Protein AF-A0A2B2M040-F1 (afdb_monomer)

Solvent-accessible surface area (backbone atoms only — not comparable to full-atom values): 7566 Å² total; per-residue (Å²): 138,81,75,84,71,56,63,68,59,55,50,52,51,54,34,63,78,64,71,60,72,72,82,84,61,57,65,48,74,52,68,51,62,92,88,46,76,94,70,88,48,82,53,98,91,43,60,79,57,71,87,85,58,82,85,67,83,47,70,54,72,45,54,50,91,70,64,76,53,68,67,60,53,50,51,54,46,59,73,66,48,91,49,94,86,62,90,76,84,54,64,58,67,41,27,71,63,48,89,48,70,72,57,24,62,68,18,68,54,44,45,63,77,72,110

Radius of gyration: 22.24 Å; Cα contacts (8 Å, |Δi|>4): 78; chains: 1; bounding box: 52×34×63 Å

Mean predicted aligned error: 9.33 Å

pLDDT: mean 86.22, std 9.25, range [35.62, 96.25]

Secondary structure (DSSP, 8-state):
------HHHHHHHHHHHTT--STT--EEEEEE-TTS-S---EETTEESS-TTS----EEEEEEGGGPPPHHHHHHHHHHH-SSTT-----HHHHTTT--SHHHHHT-HHHHHHT-

Foldseek 3Di:
DDPPDPVVVVVVVVCVVVVDPCPVFDKDWDWDQVPPDPDWDADPVGIPDDPPDDRDTDTDIDGVVPDDDPVNVVVLCVVLDPDPPDPDDDLCNQLVNDDDPVSSCPRPNNVSVVD

Structure (mmCIF, N/CA/C/O backbone):
data_AF-A0A2B2M040-F1
#
_entry.id   AF-A0A2B2M040-F1
#
loop_
_atom_site.group_PDB
_atom_site.id
_atom_site.type_symbol
_atom_site.label_atom_id
_atom_site.label_alt_id
_atom_site.label_comp_id
_atom_site.label_asym_id
_atom_site.label_entity_id
_atom_site.label_seq_id
_atom_site.pdbx_PDB_ins_code
_atom_site.Cartn_x
_atom_site.Cartn_y
_atom_site.Cartn_z
_atom_site.occupancy
_atom_site.B_iso_or_equiv
_atom_site.auth_seq_id
_atom_site.auth_comp_id
_atom_site.auth_asym_id
_atom_site.auth_atom_id
_atom_site.pdbx_PDB_model_num
ATOM 1 N N . MET A 1 1 ? 19.044 -0.785 -40.346 1.00 35.62 1 MET A N 1
ATOM 2 C CA . MET A 1 1 ? 17.812 -0.066 -39.956 1.00 35.62 1 MET A CA 1
ATOM 3 C C . MET A 1 1 ? 16.809 -1.104 -39.484 1.00 35.62 1 MET A C 1
ATOM 5 O O . MET A 1 1 ? 16.309 -1.848 -40.312 1.00 35.62 1 MET A O 1
ATOM 9 N N . SER A 1 2 ? 16.609 -1.239 -38.172 1.00 48.69 2 SER A N 1
ATOM 10 C CA . SER A 1 2 ? 15.587 -2.129 -37.605 1.00 48.69 2 SER A CA 1
ATOM 11 C C . SER A 1 2 ? 14.320 -1.313 -37.395 1.00 48.69 2 SER A C 1
ATOM 13 O O . SER A 1 2 ? 14.396 -0.239 -36.800 1.00 48.69 2 SER A O 1
ATOM 15 N N . PHE A 1 3 ? 13.183 -1.795 -37.894 1.00 55.66 3 PHE A N 1
ATOM 16 C CA . PHE A 1 3 ? 11.872 -1.210 -37.616 1.00 55.66 3 PHE A CA 1
ATOM 17 C C . PHE A 1 3 ? 11.662 -1.091 -36.095 1.00 55.66 3 PHE A C 1
ATOM 19 O O . PHE A 1 3 ? 12.121 -1.976 -35.365 1.00 55.66 3 PHE A O 1
ATOM 26 N N . PRO A 1 4 ? 10.978 -0.045 -35.592 1.00 57.66 4 PRO A N 1
ATOM 27 C CA . PRO A 1 4 ? 10.471 -0.079 -34.232 1.00 57.66 4 PRO A CA 1
ATOM 28 C C . PRO A 1 4 ? 9.421 -1.186 -34.217 1.00 57.66 4 PRO A C 1
ATOM 30 O O . PRO A 1 4 ? 8.356 -1.057 -34.817 1.00 57.66 4 PRO A O 1
ATOM 33 N N . GLN A 1 5 ? 9.776 -2.330 -33.644 1.00 64.12 5 GLN A N 1
ATOM 34 C CA . GLN A 1 5 ? 8.852 -3.438 -33.484 1.00 64.12 5 GLN A CA 1
ATOM 35 C C . GLN A 1 5 ? 7.660 -2.902 -32.692 1.00 64.12 5 GLN A C 1
ATOM 37 O O . GLN A 1 5 ? 7.849 -2.310 -31.629 1.00 64.12 5 GLN A O 1
ATOM 42 N N . ASP A 1 6 ? 6.462 -3.017 -33.263 1.00 84.31 6 ASP A N 1
ATOM 43 C CA . ASP A 1 6 ? 5.244 -2.513 -32.641 1.00 84.31 6 ASP A CA 1
ATOM 44 C C . ASP A 1 6 ? 5.141 -3.109 -31.230 1.00 84.31 6 ASP A C 1
ATOM 46 O O . ASP A 1 6 ? 5.039 -4.327 -31.046 1.00 84.31 6 ASP A O 1
ATOM 50 N N . VAL A 1 7 ? 5.240 -2.238 -30.224 1.00 85.56 7 VAL A N 1
ATOM 51 C CA . VAL A 1 7 ? 5.283 -2.619 -28.809 1.00 85.56 7 VAL A CA 1
ATOM 52 C C . VAL A 1 7 ? 4.019 -3.392 -28.427 1.00 85.56 7 VAL A C 1
ATOM 54 O O . VAL A 1 7 ? 4.080 -4.285 -27.580 1.00 85.56 7 VAL A O 1
ATOM 57 N N . SER A 1 8 ? 2.889 -3.116 -29.084 1.00 88.25 8 SER A N 1
ATOM 58 C CA . SER A 1 8 ? 1.643 -3.850 -28.883 1.00 88.25 8 SER A CA 1
ATOM 59 C C . SER A 1 8 ? 1.736 -5.286 -29.400 1.00 88.25 8 SER A C 1
ATOM 61 O O . SER A 1 8 ? 1.255 -6.197 -28.727 1.00 88.25 8 SER A O 1
ATOM 63 N N . LEU A 1 9 ? 2.402 -5.523 -30.538 1.00 92.06 9 LEU A N 1
ATOM 64 C CA . LEU A 1 9 ? 2.623 -6.881 -31.053 1.00 92.06 9 LEU A CA 1
ATOM 65 C C . LEU A 1 9 ? 3.498 -7.700 -30.101 1.00 92.06 9 LEU A C 1
ATOM 67 O O . LEU A 1 9 ? 3.135 -8.824 -29.754 1.00 92.06 9 LEU A O 1
ATOM 71 N N . PHE A 1 10 ? 4.608 -7.125 -29.629 1.00 91.38 10 PHE A N 1
ATOM 72 C CA . PHE A 1 10 ? 5.499 -7.805 -28.685 1.00 91.38 10 PHE A CA 1
ATOM 73 C C . PHE A 1 10 ? 4.803 -8.093 -27.347 1.00 91.38 10 PHE A C 1
ATOM 75 O O . PHE A 1 10 ? 4.866 -9.215 -26.845 1.00 91.38 10 PHE A O 1
ATOM 82 N N . ARG A 1 11 ? 4.070 -7.112 -26.799 1.00 91.62 11 ARG A N 1
ATOM 83 C CA . ARG A 1 11 ? 3.258 -7.285 -25.584 1.00 91.62 11 ARG A CA 1
ATOM 84 C C . ARG A 1 11 ? 2.299 -8.470 -25.729 1.00 91.62 11 ARG A C 1
ATOM 86 O O . ARG A 1 11 ? 2.271 -9.330 -24.855 1.00 91.62 11 ARG A O 1
ATOM 93 N N . ASN A 1 12 ? 1.558 -8.542 -26.835 1.00 93.12 12 ASN A N 1
ATOM 94 C CA . ASN A 1 12 ? 0.579 -9.605 -27.072 1.00 93.12 12 ASN A CA 1
ATOM 95 C C . ASN A 1 12 ? 1.231 -10.989 -27.202 1.00 93.12 12 ASN A C 1
ATOM 97 O O . ASN A 1 12 ? 0.710 -11.956 -26.650 1.00 93.12 12 ASN A O 1
ATOM 101 N N . GLN A 1 13 ? 2.386 -11.085 -27.869 1.00 94.38 13 GLN A N 1
ATOM 102 C CA . GLN A 1 13 ? 3.156 -12.332 -27.948 1.00 94.38 13 GLN A CA 1
ATOM 103 C C . GLN A 1 13 ? 3.594 -12.810 -26.560 1.00 94.38 13 GLN A C 1
ATOM 105 O O . GLN A 1 13 ? 3.396 -13.974 -26.223 1.00 94.38 13 GLN A O 1
ATOM 110 N N . VAL A 1 14 ? 4.127 -11.910 -25.726 1.00 94.25 14 VAL A N 1
ATOM 111 C CA . VAL A 1 14 ? 4.553 -12.238 -24.356 1.00 94.25 14 VAL A CA 1
ATOM 112 C C . VAL A 1 14 ? 3.373 -12.693 -23.495 1.00 94.25 14 VAL A C 1
ATOM 114 O O . VAL A 1 14 ? 3.512 -13.675 -22.767 1.00 94.25 14 VAL A O 1
ATOM 117 N N . ILE A 1 15 ? 2.218 -12.024 -23.601 1.00 95.50 15 ILE A N 1
ATOM 118 C CA . ILE A 1 15 ? 0.989 -12.411 -22.891 1.00 95.50 15 ILE A CA 1
ATOM 119 C C . ILE A 1 15 ? 0.578 -13.835 -23.265 1.00 95.50 15 ILE A C 1
ATOM 121 O O . ILE A 1 15 ? 0.352 -14.649 -22.376 1.00 95.50 15 ILE A O 1
ATOM 125 N N . GLN A 1 16 ? 0.525 -14.144 -24.565 1.00 95.06 16 GLN A N 1
ATOM 126 C CA . GLN A 1 16 ? 0.117 -15.461 -25.059 1.00 95.06 16 GLN A CA 1
ATOM 127 C C . GLN A 1 16 ? 1.108 -16.562 -24.674 1.00 95.06 16 GLN A C 1
ATOM 129 O O . GLN A 1 16 ? 0.697 -17.624 -24.219 1.00 95.06 16 GLN A O 1
ATOM 134 N N . MET A 1 17 ? 2.411 -16.316 -24.830 1.00 96.25 17 MET A N 1
ATOM 135 C CA . MET A 1 17 ? 3.452 -17.309 -24.539 1.00 96.25 17 MET A CA 1
ATOM 136 C C . MET A 1 17 ? 3.532 -17.685 -23.055 1.00 96.25 17 MET A C 1
ATOM 138 O O . MET A 1 17 ? 3.946 -18.797 -22.742 1.00 96.25 17 MET A O 1
ATOM 142 N N . ASN A 1 18 ? 3.166 -16.766 -22.156 1.00 96.00 18 ASN A N 1
ATOM 143 C CA . ASN A 1 18 ? 3.266 -16.954 -20.705 1.00 96.00 18 ASN A CA 1
ATOM 144 C C . ASN A 1 18 ? 1.898 -17.099 -20.015 1.00 96.00 18 ASN A C 1
ATOM 146 O O . ASN A 1 18 ? 1.853 -17.083 -18.788 1.00 96.00 18 ASN A O 1
ATOM 150 N N . ASP A 1 19 ? 0.804 -17.202 -20.780 1.00 95.12 19 ASP A N 1
ATOM 151 C CA . ASP A 1 19 ? -0.579 -17.266 -20.275 1.00 95.12 19 ASP A CA 1
ATOM 152 C C . ASP A 1 19 ? -0.886 -16.186 -19.215 1.00 95.12 19 ASP A C 1
ATOM 154 O O . ASP A 1 19 ? -1.445 -16.437 -18.144 1.00 95.12 19 ASP A O 1
ATOM 158 N N . LEU A 1 20 ? -0.448 -14.948 -19.480 1.00 94.44 20 LEU A N 1
ATOM 159 C CA . LEU A 1 20 ? -0.600 -13.857 -18.519 1.00 94.44 20 LEU A CA 1
ATOM 160 C C . LEU A 1 20 ? -2.058 -13.401 -18.450 1.00 94.44 20 LEU A C 1
ATOM 162 O O . LEU A 1 20 ? -2.655 -12.992 -19.445 1.00 94.44 20 LEU A O 1
ATOM 166 N N . GLN A 1 21 ? -2.610 -13.378 -17.241 1.00 92.56 21 GLN A N 1
ATOM 167 C CA . GLN A 1 21 ? -3.981 -12.942 -16.984 1.00 92.56 21 GLN A CA 1
ATOM 168 C C . GLN A 1 21 ? -4.026 -11.538 -16.374 1.00 92.56 21 GLN A C 1
ATOM 170 O O . GLN A 1 21 ? -3.079 -11.088 -15.732 1.00 92.56 21 GLN A O 1
ATOM 175 N N . ASN A 1 22 ? -5.165 -10.853 -16.523 1.00 89.56 22 ASN A N 1
ATOM 176 C CA . ASN A 1 22 ? -5.442 -9.531 -15.933 1.00 89.56 22 ASN A CA 1
ATOM 177 C C . ASN A 1 22 ? -4.471 -8.403 -16.347 1.00 89.56 22 ASN A C 1
ATOM 179 O O . ASN A 1 22 ? -4.401 -7.373 -15.685 1.00 89.56 22 ASN A O 1
ATOM 183 N N . VAL A 1 23 ? -3.750 -8.568 -17.454 1.00 90.56 23 VAL A N 1
ATOM 184 C CA . VAL A 1 23 ? -2.709 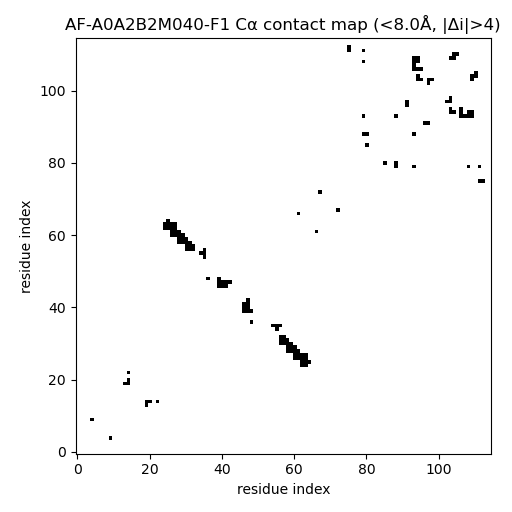-7.636 -17.929 1.00 90.56 23 VAL A CA 1
ATOM 185 C C . VAL A 1 23 ? -3.219 -6.250 -18.335 1.00 90.56 23 VAL A C 1
ATOM 187 O O . VAL A 1 23 ? -2.451 -5.287 -18.322 1.00 90.56 23 VAL A O 1
ATOM 190 N N . ASP A 1 24 ? -4.506 -6.145 -18.668 1.00 91.31 24 ASP A N 1
ATOM 191 C CA . ASP A 1 24 ? -5.173 -4.887 -19.027 1.00 91.31 24 ASP A CA 1
ATOM 192 C C . ASP A 1 24 ? -6.091 -4.363 -17.909 1.00 91.31 24 ASP A C 1
ATOM 194 O O . ASP A 1 24 ? -6.727 -3.316 -18.057 1.00 91.31 24 ASP A O 1
ATOM 198 N N . VAL A 1 25 ? -6.166 -5.071 -16.775 1.00 91.75 25 VAL A N 1
ATOM 199 C CA . VAL A 1 25 ? -6.932 -4.611 -15.614 1.00 91.75 25 VAL A CA 1
ATOM 200 C C . VAL A 1 25 ? -6.215 -3.413 -15.005 1.00 91.75 25 VAL A C 1
ATOM 202 O O . VAL A 1 25 ? -5.002 -3.422 -14.791 1.00 91.75 25 VAL A O 1
ATOM 205 N N . LYS A 1 26 ? -6.978 -2.359 -14.716 1.00 91.62 26 LYS A N 1
ATOM 206 C CA . LYS A 1 26 ? -6.452 -1.174 -14.044 1.00 91.62 26 LYS A CA 1
ATOM 207 C C . LYS A 1 26 ? -6.413 -1.435 -12.548 1.00 91.62 26 LYS A C 1
ATOM 209 O O . LYS A 1 26 ? -7.400 -1.879 -11.967 1.00 91.62 26 LYS A O 1
ATOM 214 N N . TYR A 1 27 ? -5.280 -1.138 -11.932 1.00 90.00 27 TYR A N 1
ATOM 215 C CA . TYR A 1 27 ? -5.101 -1.251 -10.493 1.00 90.00 27 TYR A CA 1
ATOM 216 C C . TYR A 1 27 ? -4.722 0.100 -9.909 1.00 90.00 27 TYR A C 1
ATOM 218 O O . TYR A 1 27 ? -3.955 0.861 -10.499 1.00 90.00 27 TYR A O 1
ATOM 226 N N . THR A 1 28 ? -5.212 0.357 -8.705 1.00 90.25 28 THR A N 1
ATOM 227 C CA . THR A 1 28 ? -4.713 1.422 -7.846 1.00 90.25 28 THR A CA 1
ATOM 228 C C . THR A 1 28 ? -3.797 0.785 -6.811 1.00 90.25 28 THR A C 1
ATOM 230 O O . THR A 1 28 ? -4.216 -0.100 -6.062 1.00 90.25 28 THR A O 1
ATOM 233 N N . PHE A 1 29 ? -2.534 1.206 -6.801 1.00 89.56 29 PHE A N 1
ATOM 234 C CA . PHE A 1 29 ? -1.483 0.605 -5.987 1.00 89.56 29 PHE A CA 1
ATOM 235 C C . PHE A 1 29 ? -1.028 1.562 -4.886 1.00 89.56 29 PHE A C 1
ATOM 237 O O . PHE A 1 29 ? -0.509 2.640 -5.169 1.00 89.56 29 PHE A O 1
ATOM 244 N N . PHE A 1 30 ? -1.219 1.159 -3.632 1.00 87.62 30 PHE A N 1
ATOM 245 C CA . PHE A 1 30 ? -0.645 1.826 -2.469 1.00 87.62 30 PHE A CA 1
ATOM 246 C C . PHE A 1 30 ? 0.632 1.094 -2.083 1.00 87.62 30 PHE A C 1
ATOM 248 O O . PHE A 1 30 ? 0.571 -0.064 -1.669 1.00 87.62 30 PHE A O 1
ATOM 255 N N . TYR A 1 31 ? 1.774 1.751 -2.227 1.00 88.50 31 TYR A N 1
ATOM 256 C CA . TYR A 1 31 ? 3.078 1.132 -2.030 1.00 88.50 31 TYR A CA 1
ATOM 257 C C . TYR A 1 31 ? 3.897 1.868 -0.972 1.00 88.50 31 TYR A C 1
ATOM 259 O O . TYR A 1 31 ? 3.682 3.052 -0.710 1.00 88.50 31 TYR A O 1
ATOM 267 N N . ASP A 1 32 ? 4.820 1.140 -0.355 1.00 83.00 32 ASP A N 1
ATOM 268 C CA . ASP A 1 32 ? 5.783 1.648 0.612 1.00 83.00 32 ASP A CA 1
ATOM 269 C C . ASP A 1 32 ? 7.199 1.565 0.019 1.00 83.00 32 ASP A C 1
ATOM 271 O O . ASP A 1 32 ? 7.593 0.558 -0.571 1.00 83.00 32 ASP A O 1
ATOM 275 N N . GLU A 1 33 ? 7.967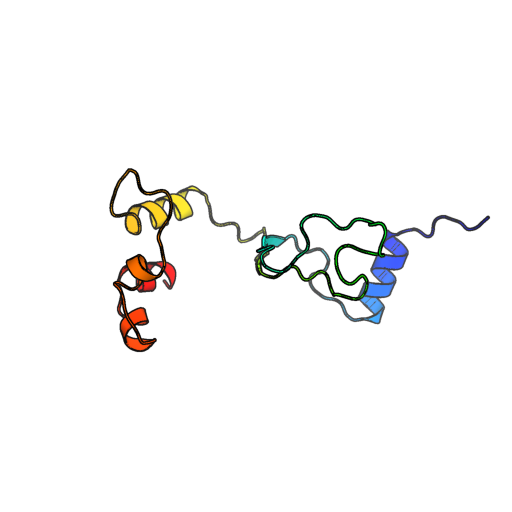 2.644 0.167 1.00 77.19 33 GLU A N 1
ATOM 276 C CA . GLU A 1 33 ? 9.339 2.778 -0.338 1.00 77.19 33 GLU A CA 1
ATOM 277 C C . GLU A 1 33 ? 10.400 2.479 0.734 1.00 77.19 33 GLU A C 1
ATOM 279 O O . GLU A 1 33 ? 11.583 2.722 0.503 1.00 77.19 33 GLU A O 1
ATOM 284 N N . THR A 1 34 ? 10.010 1.962 1.906 1.00 70.75 34 THR A N 1
ATOM 285 C CA . THR A 1 34 ? 10.880 1.832 3.094 1.00 70.75 34 THR A CA 1
ATOM 286 C C . THR A 1 34 ? 12.208 1.089 2.857 1.00 70.75 34 THR A C 1
ATOM 288 O O . THR A 1 34 ? 13.153 1.312 3.611 1.00 70.75 34 THR A O 1
ATOM 291 N N . ASN A 1 35 ? 12.340 0.283 1.796 1.00 71.75 35 ASN A N 1
ATOM 292 C CA . ASN A 1 35 ? 13.587 -0.418 1.460 1.00 71.75 35 ASN A CA 1
ATOM 293 C C . ASN A 1 35 ? 14.205 -0.039 0.100 1.00 71.75 35 ASN A C 1
ATOM 295 O O . ASN A 1 35 ? 15.122 -0.711 -0.358 1.00 71.75 35 ASN A O 1
ATOM 299 N N . ASN A 1 36 ? 13.717 1.016 -0.558 1.00 81.88 36 ASN A N 1
ATOM 300 C CA . ASN A 1 36 ? 14.248 1.445 -1.849 1.00 81.88 36 ASN A CA 1
ATOM 301 C C . ASN A 1 36 ? 15.154 2.679 -1.703 1.00 81.88 36 ASN A C 1
ATOM 303 O O . ASN A 1 36 ? 14.836 3.614 -0.958 1.00 81.88 36 ASN A O 1
ATOM 307 N N . PRO A 1 37 ? 16.278 2.744 -2.439 1.00 81.06 37 PRO A N 1
ATOM 308 C CA . PRO A 1 37 ? 17.128 3.923 -2.442 1.00 81.06 37 PRO A CA 1
ATOM 309 C C . PRO A 1 37 ? 16.382 5.124 -3.030 1.00 81.06 37 PRO A C 1
ATOM 311 O O . PRO A 1 37 ? 16.018 5.132 -4.201 1.00 81.06 37 PRO A O 1
ATOM 314 N N . LYS A 1 38 ? 16.231 6.201 -2.246 1.00 80.94 38 LYS A N 1
ATOM 315 C CA . LYS A 1 38 ? 15.607 7.453 -2.728 1.00 80.94 38 LYS A CA 1
ATOM 316 C C . LYS A 1 38 ? 16.339 8.078 -3.918 1.00 80.94 38 LYS A C 1
ATOM 318 O O . LYS A 1 38 ? 15.745 8.816 -4.697 1.00 80.94 38 LYS A O 1
ATOM 323 N N . LYS A 1 39 ? 17.656 7.866 -4.004 1.00 86.25 39 LYS A N 1
ATOM 324 C CA . LYS A 1 39 ? 18.513 8.328 -5.099 1.00 86.25 39 LYS A CA 1
ATOM 325 C C . LYS A 1 39 ? 19.544 7.254 -5.401 1.00 86.25 39 LYS A C 1
ATOM 327 O O . LYS A 1 39 ? 20.302 6.878 -4.509 1.00 86.25 39 LYS A O 1
ATOM 332 N N . PHE A 1 40 ? 19.594 6.833 -6.656 1.00 88.56 40 PHE A N 1
ATOM 333 C CA . PHE A 1 40 ? 20.675 6.028 -7.204 1.00 88.56 40 PHE A CA 1
ATOM 334 C C . PHE A 1 40 ? 21.680 6.973 -7.876 1.00 88.56 40 PHE A C 1
ATOM 336 O O . PHE A 1 40 ? 21.302 7.746 -8.757 1.00 88.56 40 PHE A O 1
ATOM 343 N N . ARG A 1 41 ? 22.930 7.005 -7.407 1.00 91.81 41 ARG A N 1
ATOM 344 C CA . ARG A 1 41 ? 23.960 7.942 -7.880 1.00 91.81 41 ARG A CA 1
ATOM 345 C C . ARG A 1 41 ? 25.355 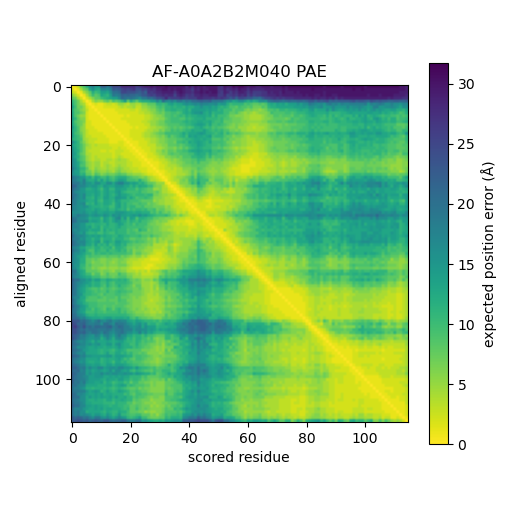7.328 -7.863 1.00 91.81 41 ARG A C 1
ATOM 347 O O . ARG A 1 41 ? 25.669 6.488 -7.024 1.00 91.81 41 ARG A O 1
ATOM 354 N N . ILE A 1 42 ? 26.196 7.845 -8.751 1.00 94.12 42 ILE A N 1
ATOM 355 C CA . ILE A 1 42 ? 27.620 7.524 -8.826 1.00 94.12 42 ILE A CA 1
ATOM 356 C C . ILE A 1 42 ? 28.375 8.414 -7.829 1.00 94.12 42 ILE A C 1
ATOM 358 O O . ILE A 1 42 ? 28.151 9.625 -7.760 1.00 94.12 42 ILE A O 1
ATOM 362 N N . THR A 1 43 ? 29.242 7.803 -7.036 1.00 92.75 43 THR A N 1
ATOM 363 C CA . THR A 1 43 ? 30.193 8.429 -6.117 1.00 92.75 43 THR A CA 1
ATOM 364 C C . THR A 1 43 ? 31.621 8.162 -6.603 1.00 92.75 43 THR A C 1
ATOM 366 O O . THR A 1 43 ? 31.845 7.459 -7.586 1.00 92.75 43 THR A O 1
ATOM 369 N N . THR A 1 44 ? 32.614 8.724 -5.917 1.00 93.25 44 THR A N 1
ATOM 370 C CA . THR A 1 44 ? 34.035 8.475 -6.210 1.00 93.25 44 THR A CA 1
ATOM 371 C C . THR A 1 44 ? 34.461 7.025 -5.967 1.00 93.25 44 THR A C 1
ATOM 373 O O . THR A 1 44 ? 35.479 6.605 -6.504 1.00 93.25 44 THR A O 1
ATOM 376 N N . GLU A 1 45 ? 33.696 6.269 -5.175 1.00 91.94 45 GLU A N 1
ATOM 377 C CA . GLU A 1 45 ? 33.989 4.879 -4.791 1.00 91.94 45 GLU A CA 1
ATOM 378 C C . GLU A 1 45 ? 33.113 3.853 -5.537 1.00 91.94 45 GLU A C 1
ATOM 380 O O . GLU A 1 45 ? 33.225 2.658 -5.284 1.00 91.94 45 GLU A O 1
ATOM 385 N N . GLY A 1 46 ? 32.247 4.293 -6.458 1.00 91.94 46 GLY A N 1
ATOM 386 C CA . GLY A 1 46 ? 31.306 3.426 -7.176 1.00 91.94 46 GLY A CA 1
ATOM 387 C C . GLY A 1 46 ? 29.866 3.917 -7.055 1.00 91.94 46 GLY A C 1
ATOM 388 O O . GLY A 1 46 ? 29.603 5.106 -7.210 1.00 91.94 46 GLY A O 1
ATOM 389 N N . PHE A 1 47 ? 28.910 3.025 -6.803 1.00 92.38 47 PHE A N 1
ATOM 390 C CA . PHE A 1 47 ? 27.514 3.405 -6.560 1.00 92.38 47 PHE A CA 1
ATOM 391 C C . PHE A 1 47 ? 27.242 3.634 -5.070 1.00 92.38 47 PHE A C 1
ATOM 393 O O . PHE A 1 47 ? 27.894 3.066 -4.199 1.00 92.38 47 PHE A O 1
ATOM 400 N N . ASN A 1 48 ? 26.263 4.486 -4.751 1.00 90.94 48 ASN A N 1
ATOM 401 C CA . ASN A 1 48 ? 25.872 4.746 -3.359 1.00 90.94 48 ASN A CA 1
ATOM 402 C C . ASN A 1 48 ? 25.034 3.627 -2.720 1.00 90.94 48 ASN A C 1
ATOM 404 O O . ASN A 1 48 ? 24.798 3.670 -1.515 1.00 90.94 48 ASN A O 1
ATOM 408 N N . VAL A 1 49 ? 24.536 2.704 -3.535 1.00 88.69 49 VAL A N 1
ATOM 409 C CA . VAL A 1 49 ? 23.824 1.481 -3.162 1.00 88.69 49 VAL A CA 1
ATOM 410 C C . VAL A 1 49 ? 24.224 0.394 -4.149 1.00 88.69 49 VAL A C 1
ATOM 412 O O . VAL A 1 49 ? 24.673 0.714 -5.249 1.00 88.69 49 VAL A O 1
ATOM 415 N N . ASN A 1 50 ? 24.073 -0.868 -3.762 1.00 87.94 50 ASN A N 1
ATOM 416 C CA . ASN A 1 50 ? 24.435 -1.991 -4.616 1.00 87.94 50 ASN A CA 1
ATOM 417 C C . ASN A 1 50 ? 23.579 -1.981 -5.891 1.00 87.94 50 ASN A C 1
ATOM 419 O O . ASN A 1 50 ? 22.355 -2.061 -5.835 1.00 87.94 50 ASN A O 1
ATOM 423 N N . GLU A 1 51 ? 24.225 -1.891 -7.046 1.00 85.19 51 GLU A N 1
ATOM 424 C CA . GLU A 1 51 ? 23.577 -1.866 -8.356 1.00 85.19 51 GLU A CA 1
ATOM 425 C C . GLU A 1 51 ? 22.862 -3.177 -8.711 1.00 85.19 51 GLU A C 1
ATOM 427 O O . GLU A 1 51 ? 22.009 -3.192 -9.595 1.00 85.19 51 GLU A O 1
ATOM 432 N N . ASN A 1 52 ? 23.190 -4.264 -8.010 1.00 86.31 52 ASN A N 1
ATOM 433 C CA . ASN A 1 52 ? 22.573 -5.576 -8.181 1.00 86.31 52 ASN A CA 1
ATOM 434 C C . ASN A 1 52 ? 21.417 -5.823 -7.198 1.00 86.31 52 ASN A C 1
ATOM 436 O O . ASN A 1 52 ? 20.821 -6.901 -7.220 1.00 86.31 52 ASN A O 1
ATOM 440 N N . GLU A 1 53 ? 21.101 -4.872 -6.312 1.00 83.69 53 GLU A N 1
ATOM 441 C CA . GLU A 1 53 ? 19.924 -4.985 -5.452 1.00 83.69 53 GLU A CA 1
ATOM 442 C C . GLU A 1 53 ? 18.631 -4.788 -6.250 1.00 83.69 53 GLU A C 1
ATOM 444 O O . GLU A 1 53 ? 18.512 -3.916 -7.112 1.00 83.69 53 GLU A O 1
ATOM 449 N N . PHE A 1 54 ? 17.628 -5.610 -5.939 1.00 79.75 54 PHE A N 1
ATOM 450 C CA . PHE A 1 54 ? 16.315 -5.501 -6.558 1.00 79.75 54 PHE A CA 1
ATOM 451 C C . PHE A 1 54 ? 15.576 -4.264 -6.045 1.00 79.75 54 PHE A C 1
ATOM 453 O O . PHE A 1 54 ? 15.435 -4.065 -4.839 1.00 79.75 54 PHE A O 1
ATOM 460 N N . PHE A 1 55 ? 15.017 -3.482 -6.968 1.00 79.81 55 PHE A N 1
ATOM 461 C CA . PHE A 1 55 ? 14.071 -2.420 -6.641 1.00 79.81 55 PHE A CA 1
ATOM 462 C C . PHE A 1 55 ? 12.677 -3.029 -6.456 1.00 79.81 55 PHE A C 1
ATOM 464 O O . PHE A 1 55 ? 11.994 -3.357 -7.429 1.00 79.81 55 PHE A O 1
ATOM 471 N N . ILE A 1 56 ? 12.271 -3.230 -5.202 1.00 81.31 56 ILE A N 1
ATOM 472 C CA . ILE A 1 56 ? 11.028 -3.932 -4.862 1.00 81.31 56 ILE A CA 1
ATOM 473 C C . ILE A 1 56 ? 9.997 -2.915 -4.382 1.00 81.31 56 ILE A C 1
ATOM 475 O O . ILE A 1 56 ? 10.169 -2.281 -3.343 1.00 81.31 56 ILE A O 1
ATOM 479 N N . LEU A 1 57 ? 8.886 -2.788 -5.104 1.00 81.06 57 LEU A N 1
ATOM 480 C CA . LEU A 1 57 ? 7.722 -2.036 -4.638 1.00 81.06 57 LEU A CA 1
ATOM 481 C C . LEU A 1 57 ? 6.802 -2.972 -3.847 1.00 81.06 57 LEU A C 1
ATOM 483 O O . LEU A 1 57 ? 6.060 -3.763 -4.426 1.00 81.06 57 LEU A O 1
ATOM 487 N N . GLY A 1 58 ? 6.869 -2.899 -2.518 1.00 83.56 58 GLY A N 1
ATOM 488 C CA . GLY A 1 58 ? 5.945 -3.604 -1.628 1.00 83.56 58 GLY A CA 1
ATOM 489 C C . GLY A 1 58 ? 4.680 -2.782 -1.396 1.00 83.56 58 GLY A C 1
ATOM 490 O O . GLY A 1 58 ? 4.762 -1.568 -1.224 1.00 83.56 58 GLY A O 1
ATOM 491 N N . GLY A 1 59 ? 3.503 -3.410 -1.384 1.00 87.94 59 GLY A N 1
ATOM 492 C CA . GLY A 1 59 ? 2.258 -2.670 -1.181 1.00 87.94 59 GLY A CA 1
ATOM 493 C C . GLY A 1 59 ? 0.981 -3.485 -1.343 1.00 87.94 59 GLY A C 1
ATOM 494 O O . GLY A 1 59 ? 1.008 -4.709 -1.455 1.00 87.94 59 GLY A O 1
ATOM 495 N N . ILE A 1 60 ? -0.144 -2.773 -1.385 1.00 88.69 60 ILE A N 1
ATOM 496 C CA . ILE A 1 60 ? -1.484 -3.313 -1.614 1.00 88.69 60 ILE A CA 1
ATOM 497 C C . ILE A 1 60 ? -2.035 -2.705 -2.901 1.00 88.69 60 ILE A C 1
ATOM 499 O O . ILE A 1 60 ? -2.150 -1.486 -3.028 1.00 88.69 60 ILE A O 1
ATOM 503 N N . ALA A 1 61 ? -2.404 -3.563 -3.848 1.00 89.06 61 ALA A N 1
ATOM 504 C CA . ALA A 1 61 ? -3.098 -3.171 -5.065 1.00 89.06 61 ALA A CA 1
ATOM 505 C C . ALA A 1 61 ? -4.555 -3.628 -5.004 1.00 89.06 61 ALA A C 1
ATOM 507 O O . ALA A 1 61 ? -4.845 -4.752 -4.593 1.00 89.06 61 ALA A O 1
ATOM 508 N N . TYR A 1 62 ? -5.469 -2.778 -5.457 1.00 90.12 62 TYR A N 1
ATOM 509 C CA . TYR A 1 62 ? -6.857 -3.163 -5.687 1.00 90.12 62 TYR A CA 1
ATOM 510 C C . TYR A 1 62 ? -7.268 -2.778 -7.104 1.00 90.12 62 TYR A C 1
ATOM 512 O O . TYR A 1 62 ? -6.718 -1.850 -7.698 1.00 90.12 62 TYR A O 1
ATOM 520 N N . ARG A 1 63 ? -8.210 -3.532 -7.668 1.00 90.50 63 ARG A N 1
ATOM 521 C CA . ARG A 1 63 ? -8.733 -3.265 -9.008 1.00 90.50 63 ARG A CA 1
ATOM 522 C C . ARG A 1 63 ? -9.476 -1.934 -9.011 1.00 90.50 63 ARG A C 1
ATOM 524 O O . ARG A 1 63 ? -10.335 -1.726 -8.158 1.00 90.50 63 ARG A O 1
ATOM 531 N N . SER A 1 64 ? -9.160 -1.043 -9.941 1.00 86.19 64 SER A N 1
ATOM 532 C CA . SER A 1 64 ? -9.710 0.314 -9.959 1.00 86.19 64 SER A CA 1
ATOM 533 C C . SER A 1 64 ? -11.229 0.329 -10.159 1.00 86.19 64 SER A C 1
ATOM 535 O O . SER A 1 64 ? -11.883 1.245 -9.679 1.00 86.19 64 SER A O 1
ATOM 537 N N . GLU A 1 65 ? -11.821 -0.693 -10.786 1.00 84.31 65 GLU A N 1
ATOM 538 C CA . GLU A 1 65 ? -13.282 -0.844 -10.847 1.00 84.31 65 GLU A CA 1
ATOM 539 C C . GLU A 1 65 ? -13.941 -1.049 -9.470 1.00 84.31 65 GLU A C 1
ATOM 541 O O . GLU A 1 65 ? -15.123 -0.761 -9.306 1.00 84.31 65 GLU A O 1
ATOM 546 N N . ASN A 1 66 ? -13.175 -1.481 -8.465 1.00 83.88 66 ASN A N 1
ATOM 547 C CA . ASN A 1 66 ? -13.628 -1.668 -7.086 1.00 83.88 66 ASN A CA 1
ATOM 548 C C . ASN A 1 66 ? -13.318 -0.446 -6.209 1.00 83.88 66 ASN A C 1
ATOM 550 O O . ASN A 1 66 ? -13.134 -0.584 -4.997 1.00 83.88 66 ASN A O 1
ATOM 554 N N . GLN A 1 67 ? -13.210 0.745 -6.804 1.00 79.69 67 GLN A N 1
ATOM 555 C CA . GLN A 1 67 ? -12.917 1.957 -6.053 1.00 79.69 67 GLN A CA 1
ATOM 556 C C . GLN A 1 67 ? -13.990 2.220 -4.995 1.00 79.69 67 GLN A C 1
ATOM 558 O O . GLN A 1 67 ? -15.184 2.336 -5.274 1.00 79.69 67 GLN A O 1
ATOM 563 N N . ILE A 1 68 ? -13.537 2.305 -3.748 1.00 81.50 68 ILE A N 1
ATOM 564 C CA . ILE A 1 68 ? -14.373 2.694 -2.620 1.00 81.50 68 ILE A CA 1
ATOM 565 C C . ILE A 1 68 ? -14.607 4.199 -2.744 1.00 81.50 68 ILE A C 1
ATOM 567 O O . ILE A 1 68 ? -13.652 4.956 -2.907 1.00 81.50 68 ILE A O 1
ATOM 571 N N . SER A 1 69 ? -15.867 4.637 -2.683 1.00 86.88 69 SER A N 1
ATOM 572 C CA . SER A 1 69 ? -16.183 6.064 -2.747 1.00 86.88 69 SER A CA 1
ATOM 573 C C . SER A 1 69 ? -15.583 6.817 -1.560 1.00 86.88 69 SER A C 1
ATOM 575 O O . SER A 1 69 ? -15.567 6.308 -0.434 1.00 86.88 69 SER A O 1
ATOM 577 N N . ASP A 1 70 ? -15.166 8.061 -1.796 1.00 87.38 70 ASP A N 1
ATOM 578 C CA . ASP A 1 70 ? -14.639 8.936 -0.744 1.00 87.38 70 ASP A CA 1
ATOM 579 C C . ASP A 1 70 ? -15.629 9.081 0.417 1.00 87.38 70 ASP A C 1
ATOM 581 O O . ASP A 1 70 ? -15.229 9.129 1.573 1.00 87.38 70 ASP A O 1
ATOM 585 N N . GLU A 1 71 ? -16.935 9.068 0.142 1.00 90.75 71 GLU A N 1
ATOM 586 C CA . GLU A 1 71 ? -17.985 9.079 1.167 1.00 90.75 71 GLU A CA 1
ATOM 587 C C . GLU A 1 71 ? -17.897 7.880 2.119 1.00 90.75 71 GLU A C 1
ATOM 589 O O . GLU A 1 71 ? -17.957 8.060 3.335 1.00 90.75 71 GLU A O 1
ATOM 594 N N . LYS A 1 72 ? -17.713 6.661 1.593 1.00 87.94 72 LYS A N 1
ATOM 595 C CA . LYS A 1 72 ? -17.569 5.446 2.411 1.00 87.94 72 LYS A CA 1
ATOM 596 C C . LYS A 1 72 ? -16.275 5.469 3.216 1.00 87.94 72 LYS A C 1
ATOM 598 O O . LYS A 1 72 ? -16.277 5.091 4.386 1.00 87.94 72 LYS A O 1
ATOM 603 N N . VAL A 1 73 ? -15.187 5.942 2.608 1.00 86.69 73 VAL A N 1
ATOM 604 C CA . VAL A 1 73 ? -13.899 6.112 3.294 1.00 86.69 73 VAL A CA 1
ATOM 605 C C . VAL A 1 73 ? -14.039 7.130 4.429 1.00 86.69 73 VAL A C 1
ATOM 607 O O . VAL A 1 73 ? -13.677 6.840 5.567 1.00 86.69 73 VAL A O 1
ATOM 610 N N . ASN A 1 74 ? -14.641 8.288 4.162 1.00 88.00 74 ASN A N 1
ATOM 611 C CA . ASN A 1 74 ? -14.867 9.341 5.148 1.00 88.00 74 ASN A CA 1
ATOM 612 C C . ASN A 1 74 ? -15.794 8.883 6.280 1.00 88.00 74 ASN A C 1
ATOM 614 O O . ASN A 1 74 ? -15.517 9.179 7.442 1.00 88.00 74 ASN A O 1
ATOM 618 N N . ALA A 1 75 ? -16.848 8.123 5.968 1.00 89.38 75 ALA A N 1
ATOM 619 C CA . ALA A 1 75 ? -17.722 7.520 6.970 1.00 89.38 75 ALA A CA 1
ATOM 620 C C . ALA A 1 75 ? -16.935 6.574 7.892 1.00 89.38 75 ALA A C 1
ATOM 622 O O . ALA A 1 75 ? -16.967 6.747 9.112 1.00 89.38 75 ALA A O 1
ATOM 623 N N . LEU A 1 76 ? -16.135 5.664 7.323 1.00 88.94 76 LEU A N 1
ATOM 624 C CA . LEU A 1 76 ? -15.270 4.760 8.087 1.00 88.94 76 LEU A CA 1
ATOM 625 C C . LEU A 1 76 ? -14.302 5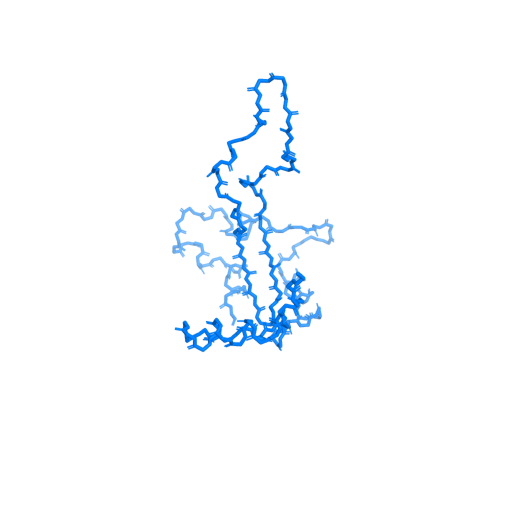.537 8.992 1.00 88.94 76 LEU A C 1
ATOM 627 O O . LEU A 1 76 ? -14.188 5.257 10.187 1.00 88.94 76 LEU A O 1
ATOM 631 N N . PHE A 1 77 ? -13.628 6.552 8.451 1.00 87.69 77 PHE A N 1
ATOM 632 C CA . PHE A 1 77 ? -12.725 7.392 9.231 1.00 87.69 77 PHE A CA 1
ATOM 633 C C . PHE A 1 77 ? -13.454 8.153 10.340 1.00 87.69 77 PHE A C 1
ATOM 635 O O . PHE A 1 77 ? -12.919 8.243 11.443 1.00 87.69 77 PHE A O 1
ATOM 642 N N . SER A 1 78 ? -14.674 8.640 10.109 1.00 87.38 78 SER A N 1
ATOM 643 C CA . SER A 1 78 ? -15.467 9.324 11.138 1.00 87.38 78 SER A CA 1
ATOM 644 C C . SER A 1 78 ? -15.786 8.420 12.336 1.00 87.38 78 SER A C 1
ATOM 646 O O . SER A 1 78 ? -15.785 8.881 13.476 1.00 87.38 78 SER A O 1
ATOM 648 N N . GLU A 1 79 ? -15.967 7.117 12.104 1.00 87.88 79 GLU A N 1
ATOM 649 C CA . GLU A 1 79 ? -16.212 6.132 13.159 1.00 87.88 79 GLU A CA 1
ATOM 650 C C . GLU A 1 79 ? -14.924 5.699 13.876 1.00 87.88 79 GLU A C 1
ATOM 652 O O . GLU A 1 79 ? -14.915 5.425 15.083 1.00 87.88 79 GLU A O 1
ATOM 657 N N . LEU A 1 80 ? -13.808 5.642 13.147 1.00 87.56 80 LEU A N 1
ATOM 658 C CA . LEU A 1 80 ? -12.512 5.280 13.713 1.00 87.56 80 LEU A CA 1
ATOM 659 C C . LEU A 1 80 ? -11.859 6.435 14.487 1.00 87.56 80 LEU A C 1
ATOM 661 O O . LEU A 1 80 ? -11.148 6.197 15.480 1.00 87.56 80 LEU A O 1
ATOM 665 N N . MET A 1 81 ? -12.073 7.677 14.048 1.00 84.12 81 MET A N 1
ATOM 666 C CA . MET A 1 81 ? -11.461 8.866 14.622 1.00 84.12 81 MET A CA 1
ATOM 667 C C . MET A 1 81 ? -12.231 9.368 15.841 1.00 84.12 81 MET A C 1
ATOM 669 O O . MET A 1 81 ? -13.361 9.824 15.770 1.00 84.12 81 MET A O 1
ATOM 673 N N . THR A 1 82 ? -11.584 9.313 17.004 1.00 75.81 82 THR A N 1
ATOM 674 C CA . THR A 1 82 ? -12.206 9.702 18.284 1.00 75.81 82 THR A CA 1
ATOM 675 C C . THR A 1 82 ? -12.059 11.202 18.576 1.00 75.81 82 THR A C 1
ATOM 677 O O . THR A 1 82 ? -12.695 11.719 19.486 1.00 75.81 82 THR A O 1
ATOM 680 N N . GLN A 1 83 ? -11.213 11.908 17.819 1.00 79.12 83 GLN A N 1
ATOM 681 C CA . GLN A 1 83 ? -10.930 13.336 17.975 1.00 79.12 83 GLN A CA 1
ATOM 682 C C . GLN A 1 83 ? -10.921 14.015 16.601 1.00 79.12 83 GLN A C 1
ATOM 684 O O . GLN A 1 83 ? -10.309 13.494 15.672 1.00 79.12 83 GLN A O 1
ATOM 689 N N . LYS A 1 84 ? -11.535 15.203 16.492 1.00 74.94 84 LYS A N 1
ATOM 690 C CA . LYS A 1 84 ? -11.669 15.959 15.228 1.00 74.94 84 LYS A CA 1
ATOM 691 C C . LYS A 1 84 ? -10.339 16.371 14.584 1.00 74.94 84 LYS A C 1
ATOM 693 O O . LYS A 1 84 ? -10.289 16.558 13.377 1.00 74.94 84 LYS A O 1
ATOM 698 N N . ASN A 1 85 ? -9.277 16.508 15.376 1.00 82.06 85 ASN A N 1
ATOM 699 C CA . ASN A 1 85 ? -7.971 16.982 14.897 1.00 82.06 85 ASN A CA 1
ATOM 700 C C . ASN A 1 85 ? -7.015 15.842 14.523 1.00 82.06 85 ASN A C 1
ATOM 702 O O . ASN A 1 85 ? -5.866 16.089 14.157 1.00 82.06 85 ASN A O 1
ATOM 706 N N . MET A 1 86 ? -7.452 14.593 14.669 1.00 81.06 86 MET A N 1
ATOM 707 C CA . MET A 1 86 ? -6.625 13.440 14.358 1.00 81.06 86 MET A CA 1
ATOM 708 C C . MET A 1 86 ? -6.528 13.286 12.834 1.00 81.06 86 MET A C 1
ATOM 710 O O . MET A 1 86 ? -7.524 13.422 12.138 1.00 81.06 86 MET A O 1
ATOM 714 N N . LYS A 1 87 ? -5.323 13.044 12.310 1.00 83.00 87 LYS A N 1
ATOM 715 C CA . LYS A 1 87 ? -5.087 12.830 10.867 1.00 83.00 87 LYS A CA 1
ATOM 716 C C . LYS A 1 87 ? -4.753 11.379 10.521 1.00 83.00 87 LYS A C 1
ATOM 718 O O . LYS A 1 87 ? -4.765 11.003 9.358 1.00 83.00 87 LYS A O 1
ATOM 723 N N . GLU A 1 88 ? -4.443 10.575 11.532 1.00 85.25 88 GLU A N 1
ATOM 724 C CA . GLU A 1 88 ? -3.963 9.202 11.398 1.00 85.25 88 GLU A CA 1
ATOM 725 C C . GLU A 1 88 ? -4.444 8.380 12.599 1.00 85.25 88 GLU A C 1
ATOM 727 O O . GLU A 1 88 ? -4.516 8.891 13.718 1.00 85.25 88 GLU A O 1
ATOM 732 N N . ILE A 1 89 ? -4.734 7.096 12.389 1.00 86.94 89 ILE A N 1
ATOM 733 C CA . ILE A 1 89 ? -5.016 6.143 13.464 1.00 86.94 89 ILE A CA 1
ATOM 734 C C . ILE A 1 89 ? -3.862 5.151 13.541 1.00 86.94 89 ILE A C 1
ATOM 736 O O . ILE A 1 89 ? -3.696 4.303 12.667 1.00 86.94 89 ILE A O 1
ATOM 740 N N . LYS A 1 90 ? -3.094 5.203 14.629 1.00 87.81 90 LYS A N 1
ATOM 741 C CA . LYS A 1 90 ? -2.019 4.232 14.859 1.00 87.81 90 LYS A CA 1
ATOM 742 C C . LYS A 1 90 ? -2.598 2.873 15.237 1.00 87.81 90 LYS A C 1
ATOM 744 O O . LYS A 1 90 ? -3.533 2.802 16.037 1.00 87.81 90 LYS A O 1
ATOM 749 N N . PHE A 1 91 ? -1.975 1.787 14.777 1.00 89.38 91 PHE A N 1
ATOM 750 C CA . PHE A 1 91 ? -2.417 0.424 15.102 1.00 89.38 91 PHE A CA 1
ATOM 751 C C . PHE A 1 91 ? -2.578 0.199 16.611 1.00 89.38 91 PHE A C 1
ATOM 753 O O . PHE A 1 91 ? -3.616 -0.283 17.045 1.00 89.38 91 PHE A O 1
ATOM 760 N N . LYS A 1 92 ? -1.620 0.651 17.436 1.00 88.94 92 LYS A N 1
ATOM 761 C CA . LYS A 1 92 ? -1.698 0.555 18.908 1.00 88.94 92 LYS A CA 1
ATOM 762 C C . LYS A 1 92 ? -2.971 1.189 19.486 1.00 88.94 92 LYS A C 1
ATOM 764 O O . LYS A 1 92 ? -3.509 0.706 20.478 1.00 88.94 92 LYS A O 1
ATOM 769 N N . GLN A 1 93 ? -3.456 2.272 18.880 1.00 87.12 93 GLN A N 1
ATOM 770 C CA . GLN A 1 93 ? -4.700 2.929 19.277 1.00 87.12 93 GLN A CA 1
ATOM 771 C C . GLN A 1 93 ? -5.924 2.153 18.774 1.00 87.12 93 GLN A C 1
ATOM 773 O O . GLN A 1 93 ? -6.897 2.007 19.514 1.00 87.12 93 GLN A O 1
ATOM 778 N N . ALA A 1 94 ? -5.881 1.640 17.540 1.00 89.94 94 ALA A N 1
ATOM 779 C CA . ALA A 1 94 ? -6.945 0.810 16.973 1.00 89.94 94 ALA A CA 1
ATOM 780 C C . ALA A 1 94 ? -7.130 -0.504 17.753 1.00 89.94 94 ALA A C 1
ATOM 782 O O . ALA A 1 94 ? -8.254 -0.865 18.100 1.00 89.94 94 ALA A O 1
ATOM 783 N N . SER A 1 95 ? -6.026 -1.161 18.109 1.00 91.88 95 SER A N 1
ATOM 784 C CA . SER A 1 95 ? -5.986 -2.415 18.863 1.00 91.88 95 SER A CA 1
ATOM 785 C C . SER A 1 95 ? -6.170 -2.235 20.373 1.00 91.88 95 SER A C 1
ATOM 787 O O . SER A 1 95 ? -6.191 -3.219 21.106 1.00 91.88 95 SER A O 1
ATOM 789 N N . LYS A 1 96 ? -6.281 -0.991 20.866 1.00 89.81 96 LYS A N 1
ATOM 790 C CA . LYS A 1 96 ? -6.297 -0.656 22.304 1.00 89.81 96 LYS A CA 1
ATOM 791 C C . LYS A 1 96 ? -5.111 -1.251 23.084 1.00 89.81 96 LYS A C 1
ATOM 793 O O . LYS A 1 96 ? -5.243 -1.594 24.255 1.00 89.81 96 LYS A O 1
ATOM 798 N N . GLY A 1 97 ? -3.948 -1.367 22.444 1.00 90.19 97 GLY A N 1
ATOM 799 C CA . GLY A 1 97 ? -2.746 -1.932 23.057 1.00 90.19 97 GLY A CA 1
ATOM 800 C C . GLY A 1 97 ? -2.775 -3.452 23.240 1.00 90.19 97 GLY A C 1
ATOM 801 O O . GLY A 1 97 ? -1.991 -3.962 24.041 1.00 90.19 97 GLY A O 1
ATOM 802 N N . ALA A 1 98 ? -3.649 -4.165 22.521 1.00 92.88 98 ALA A N 1
ATOM 803 C CA . ALA A 1 98 ? -3.645 -5.624 22.466 1.00 92.88 98 ALA A CA 1
ATOM 804 C C . ALA A 1 98 ? -2.260 -6.166 22.070 1.00 92.88 98 ALA A C 1
ATOM 806 O O . ALA A 1 98 ? -1.573 -5.585 21.225 1.00 92.88 98 ALA A O 1
ATOM 807 N N . LYS A 1 99 ? -1.851 -7.265 22.713 1.00 92.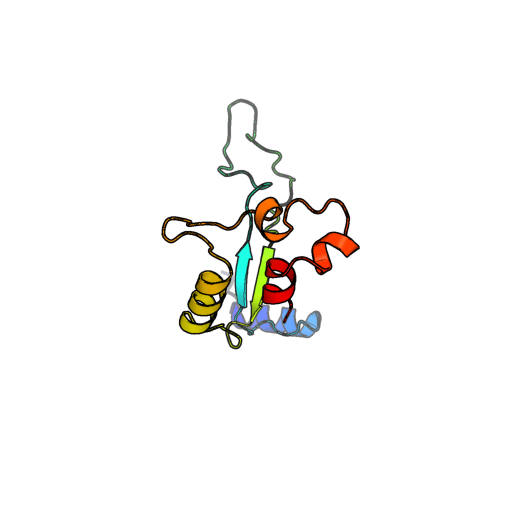44 99 LYS A N 1
ATOM 808 C CA . LYS A 1 99 ? -0.528 -7.891 22.534 1.00 92.44 99 LYS A CA 1
ATOM 809 C C . LYS A 1 99 ? -0.574 -9.200 21.755 1.00 92.44 99 LYS A C 1
ATOM 811 O O . LYS A 1 99 ? 0.465 -9.672 21.312 1.00 92.44 99 LYS A O 1
ATOM 816 N N . ASP A 1 100 ? -1.758 -9.779 21.603 1.00 94.19 100 ASP A N 1
ATOM 817 C CA . ASP A 1 100 ? -1.973 -11.024 20.882 1.00 94.19 100 ASP A CA 1
ATOM 818 C C . ASP A 1 100 ? -3.062 -10.841 19.818 1.00 94.19 100 ASP A C 1
ATOM 820 O O . ASP A 1 100 ? -3.838 -9.876 19.825 1.00 94.19 100 ASP A O 1
ATOM 824 N N . PHE A 1 101 ? -3.092 -11.766 18.863 1.00 90.94 101 PHE A N 1
ATOM 825 C CA . PHE A 1 101 ? -4.033 -11.722 17.751 1.00 90.94 101 PHE A CA 1
ATOM 826 C C . PHE A 1 101 ? -5.487 -11.773 18.235 1.00 90.94 101 PHE A C 1
ATOM 828 O O . PHE A 1 101 ? -6.318 -1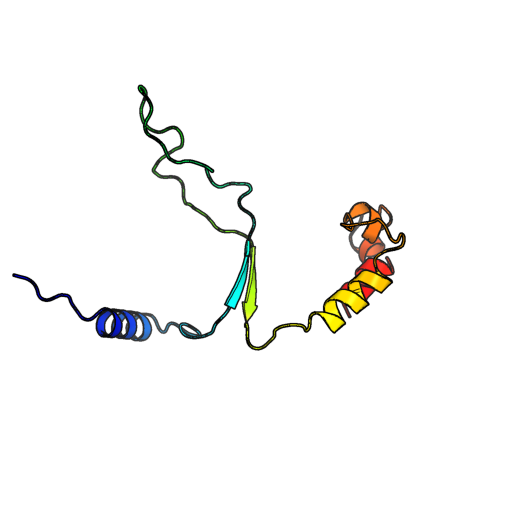0.976 17.806 1.00 90.94 101 PHE A O 1
ATOM 835 N N . TYR A 1 102 ? -5.796 -12.668 19.173 1.00 92.62 102 TYR A N 1
ATOM 836 C CA . TYR A 1 102 ? -7.161 -12.879 19.641 1.00 92.62 102 TYR A CA 1
ATOM 837 C C . TYR A 1 102 ? -7.729 -11.636 20.343 1.00 92.62 102 TYR A C 1
ATOM 839 O O . TYR A 1 102 ? -8.857 -11.223 20.065 1.00 92.62 102 TYR A O 1
ATOM 847 N N . SER A 1 103 ? -6.944 -10.985 21.204 1.00 92.50 103 SER A N 1
ATOM 848 C CA . SER A 1 103 ? -7.321 -9.726 21.850 1.00 92.50 103 SER A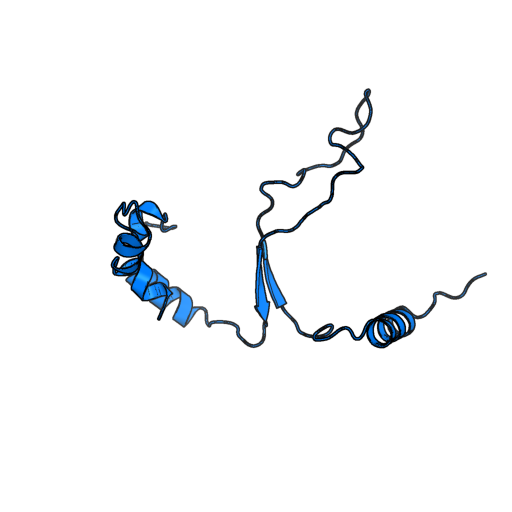 CA 1
ATOM 849 C C . SER A 1 103 ? -7.415 -8.568 20.854 1.00 92.50 103 SER A C 1
ATOM 851 O O . SER A 1 103 ? -8.318 -7.738 20.975 1.00 92.50 103 SER A O 1
ATOM 853 N N . THR A 1 104 ? -6.567 -8.553 19.821 1.00 94.25 104 THR A N 1
ATOM 854 C CA . THR A 1 104 ? -6.638 -7.575 18.722 1.00 94.25 104 THR A CA 1
ATOM 855 C C . THR A 1 104 ? -7.955 -7.691 17.956 1.00 94.25 104 THR A C 1
ATOM 857 O O . THR A 1 104 ? -8.626 -6.682 17.741 1.00 94.25 104 THR A O 1
ATOM 860 N N . MET A 1 105 ? -8.376 -8.909 17.605 1.00 92.12 105 MET A N 1
ATOM 861 C CA . MET A 1 105 ? -9.612 -9.151 16.848 1.00 92.12 105 MET A CA 1
ATOM 862 C C . MET A 1 105 ? -10.879 -8.747 17.617 1.00 92.12 105 MET A C 1
ATOM 864 O O . MET A 1 105 ? -11.898 -8.425 17.010 1.00 92.12 105 MET A O 1
ATOM 868 N N . LYS A 1 106 ? -10.821 -8.698 18.954 1.00 91.25 106 LYS A N 1
ATOM 869 C CA . LYS A 1 106 ? -11.917 -8.195 19.801 1.00 91.25 106 LYS A CA 1
ATOM 870 C C . LYS A 1 106 ? -12.005 -6.668 19.856 1.00 91.25 106 LYS A C 1
ATOM 872 O O . LYS A 1 106 ? -12.996 -6.131 20.358 1.00 91.25 106 LYS A O 1
ATOM 877 N N . ALA A 1 107 ? -10.989 -5.939 19.397 1.00 92.31 107 ALA A N 1
ATOM 878 C CA . ALA A 1 107 ? -11.010 -4.485 19.449 1.00 92.31 107 ALA A CA 1
ATOM 879 C C . ALA A 1 107 ? -12.045 -3.925 18.460 1.00 92.31 107 ALA A C 1
ATOM 881 O O . ALA A 1 107 ? -11.960 -4.146 17.257 1.00 92.31 107 ALA A O 1
ATOM 882 N N . LYS A 1 108 ? -12.995 -3.121 18.963 1.00 89.75 108 LYS A N 1
ATOM 883 C CA . LYS A 1 108 ? -14.092 -2.537 18.164 1.00 89.75 108 LYS A CA 1
ATOM 884 C C . LYS A 1 108 ? -13.618 -1.858 16.872 1.00 89.75 108 LYS A C 1
ATOM 886 O O . LYS A 1 108 ? -14.258 -2.020 15.844 1.00 89.75 108 LYS A O 1
ATOM 891 N N . LYS A 1 109 ? -12.514 -1.1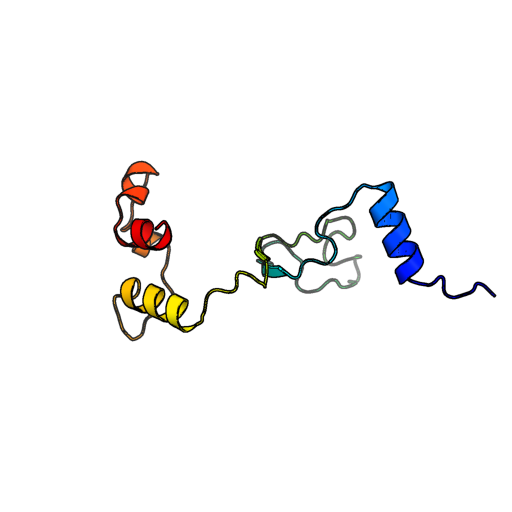03 16.925 1.00 89.94 109 LYS A N 1
ATOM 892 C CA . LYS A 1 109 ? -11.969 -0.397 15.752 1.00 89.94 109 LYS A CA 1
ATOM 893 C C . LYS A 1 109 ? -11.388 -1.358 14.714 1.00 89.94 109 LYS A C 1
ATOM 895 O O . LYS A 1 109 ? -11.539 -1.108 13.531 1.00 89.94 109 LYS A O 1
ATOM 900 N N . ILE A 1 110 ? -10.774 -2.458 15.153 1.00 91.94 110 ILE A N 1
ATOM 901 C CA . ILE A 1 110 ? -10.285 -3.514 14.258 1.00 91.94 110 ILE A CA 1
ATOM 902 C C . ILE A 1 110 ? -11.471 -4.223 13.600 1.00 91.94 110 ILE A C 1
ATOM 904 O O . ILE A 1 110 ? -11.522 -4.323 12.382 1.00 91.94 110 ILE A O 1
ATOM 908 N N . ALA A 1 111 ? -12.475 -4.614 14.389 1.00 88.19 111 ALA A N 1
ATOM 909 C CA . ALA A 1 111 ? -13.695 -5.234 13.872 1.00 88.19 111 ALA A CA 1
ATOM 9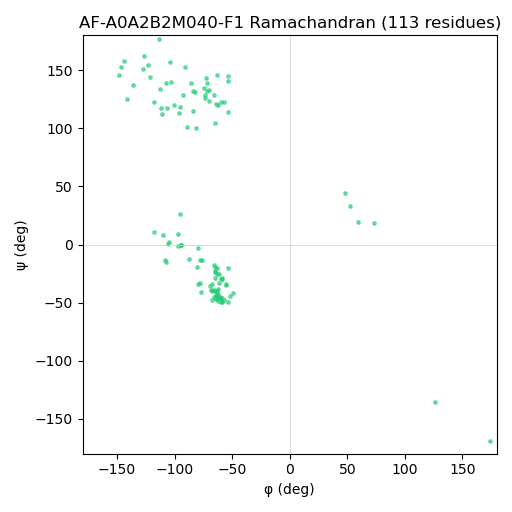10 C C . ALA A 1 111 ? -14.457 -4.342 12.874 1.00 88.19 111 ALA A C 1
ATOM 912 O O . ALA A 1 111 ? -15.128 -4.862 11.994 1.00 88.19 111 ALA A O 1
ATOM 913 N N . LEU A 1 112 ? -14.357 -3.015 12.999 1.00 88.56 112 LEU A N 1
ATOM 914 C CA . LEU A 1 112 ? -14.977 -2.071 12.069 1.00 88.56 112 LEU A CA 1
ATOM 915 C C . LEU A 1 112 ? -14.372 -2.144 10.659 1.00 88.56 112 LEU A C 1
ATOM 917 O O . LEU A 1 112 ? -15.098 -2.038 9.683 1.00 88.56 112 LEU A O 1
ATOM 921 N N . VAL A 1 113 ? -13.052 -2.322 10.566 1.00 86.44 113 VAL A N 1
ATOM 922 C CA . VAL A 1 113 ? -12.312 -2.366 9.290 1.00 86.44 113 VAL A CA 1
ATOM 923 C C . VAL A 1 113 ? -12.426 -3.737 8.613 1.00 86.44 113 VAL A C 1
ATOM 925 O O . VAL A 1 113 ? -12.172 -3.858 7.422 1.00 86.44 113 VAL A O 1
ATOM 928 N N . LEU A 1 114 ? -12.794 -4.772 9.371 1.00 83.94 114 LEU A N 1
ATOM 929 C CA . LEU A 1 114 ? -12.894 -6.155 8.895 1.00 83.94 114 LEU A CA 1
ATOM 930 C C . LEU A 1 114 ? -14.319 -6.583 8.503 1.00 83.94 114 LEU A C 1
ATOM 932 O O . LEU A 1 114 ? -14.509 -7.742 8.137 1.00 83.94 114 LEU A O 1
ATOM 936 N N . LYS A 1 115 ? -15.310 -5.697 8.643 1.00 65.06 115 LYS A N 1
ATOM 937 C CA . LYS A 1 115 ? -16.696 -5.930 8.215 1.00 65.06 115 LYS A CA 1
ATOM 938 C C . LYS A 1 115 ? -16.875 -5.630 6.735 1.00 65.06 115 LYS A C 1
ATOM 940 O O . LYS A 1 115 ? -17.660 -6.375 6.113 1.00 65.06 115 LYS A O 1
#

Sequence (115 aa):
MSFPQDVSLFRNQVIQMNDLQNVDVKYTFFYDETNNPKKFRITTEGFNVNENEFFILGGIAYRSENQISDEKVNALFSELMTQKNMKEIKFKQASKGAKDFYSTMKAKKIALVLK

Organism: Bacillus cereus (NCBI:txid1396)